Protein AF-A0A2D8FLQ2-F1 (afdb_monomer_lite)

Structure (mmCIF, N/CA/C/O backbone):
data_AF-A0A2D8FLQ2-F1
#
_entry.id   AF-A0A2D8FLQ2-F1
#
loop_
_atom_site.group_PDB
_atom_site.id
_atom_site.type_symbol
_atom_site.label_atom_id
_atom_site.label_alt_id
_atom_site.label_comp_id
_atom_site.label_asym_id
_atom_site.label_entity_id
_atom_site.label_seq_id
_atom_site.pdbx_PDB_ins_code
_atom_site.Cartn_x
_atom_site.Cartn_y
_atom_site.Cartn_z
_atom_site.occupancy
_atom_site.B_iso_or_equiv
_atom_site.auth_seq_id
_atom_site.auth_comp_id
_atom_site.auth_asym_id
_atom_site.auth_atom_id
_atom_site.pdbx_PDB_model_num
ATOM 1 N N . MET A 1 1 ? 50.883 -5.681 -28.526 1.00 59.47 1 MET A N 1
ATOM 2 C CA . MET A 1 1 ? 49.885 -5.802 -27.454 1.00 59.47 1 MET A CA 1
ATOM 3 C C . MET A 1 1 ? 50.631 -6.145 -26.180 1.00 59.47 1 MET A C 1
ATOM 5 O O . MET A 1 1 ? 51.104 -7.267 -26.023 1.00 59.47 1 MET A O 1
ATOM 9 N N . THR A 1 2 ? 50.888 -5.126 -25.373 1.00 79.25 2 THR A N 1
ATOM 10 C CA . THR A 1 2 ? 51.520 -5.226 -24.057 1.00 79.25 2 THR A CA 1
ATOM 11 C C . THR A 1 2 ? 50.521 -5.808 -23.049 1.00 79.25 2 THR A C 1
ATOM 13 O O . THR A 1 2 ? 49.328 -5.879 -23.337 1.00 79.25 2 THR A O 1
ATOM 16 N N . ILE A 1 3 ? 50.983 -6.271 -21.883 1.00 74.75 3 ILE A N 1
ATOM 17 C CA . ILE A 1 3 ? 50.085 -6.799 -20.836 1.00 74.75 3 ILE A CA 1
ATOM 18 C C . ILE A 1 3 ? 49.071 -5.726 -20.389 1.00 74.75 3 ILE A C 1
ATOM 20 O O . ILE A 1 3 ? 47.898 -6.042 -20.239 1.00 74.75 3 ILE A O 1
ATOM 24 N N . SER A 1 4 ? 49.486 -4.454 -20.340 1.00 75.06 4 SER A N 1
ATOM 25 C CA . SER A 1 4 ? 48.602 -3.307 -20.078 1.00 75.06 4 SER A CA 1
ATOM 26 C C . SER A 1 4 ? 47.464 -3.193 -21.100 1.00 75.06 4 SER A C 1
ATOM 28 O O . SER A 1 4 ? 46.318 -3.027 -20.705 1.00 75.06 4 SER A O 1
ATOM 30 N N . ASP A 1 5 ? 47.746 -3.369 -22.401 1.00 78.81 5 ASP A N 1
ATOM 31 C CA . ASP A 1 5 ? 46.719 -3.292 -23.459 1.00 78.81 5 ASP A CA 1
ATOM 32 C C . ASP A 1 5 ? 45.648 -4.398 -23.329 1.00 78.81 5 ASP A C 1
ATOM 34 O O . ASP A 1 5 ? 44.528 -4.245 -23.815 1.00 78.81 5 ASP A O 1
ATOM 38 N N . ARG A 1 6 ? 45.990 -5.545 -22.719 1.00 75.00 6 ARG A N 1
ATOM 39 C CA . ARG A 1 6 ? 45.049 -6.653 -22.471 1.00 75.00 6 ARG A CA 1
ATOM 40 C C . ARG A 1 6 ? 44.179 -6.384 -21.247 1.00 75.00 6 ARG A C 1
ATOM 42 O O . ARG A 1 6 ? 42.969 -6.570 -21.339 1.00 75.00 6 ARG A O 1
ATOM 49 N N . ASP A 1 7 ? 44.777 -5.907 -20.158 1.00 79.44 7 ASP A N 1
ATOM 50 C CA . ASP A 1 7 ? 44.054 -5.543 -18.933 1.00 79.44 7 ASP A CA 1
ATOM 51 C C . ASP A 1 7 ? 43.049 -4.407 -19.207 1.00 79.44 7 ASP A C 1
ATOM 53 O O . ASP A 1 7 ? 41.915 -4.425 -18.728 1.00 79.44 7 ASP A O 1
ATOM 57 N N . GLU A 1 8 ? 43.427 -3.439 -20.042 1.00 78.69 8 GLU A N 1
ATOM 58 C CA . GLU A 1 8 ? 42.580 -2.303 -20.419 1.00 78.69 8 GLU A CA 1
ATOM 59 C C . GLU A 1 8 ? 41.390 -2.737 -21.297 1.00 78.69 8 GLU A C 1
ATOM 61 O O . GLU A 1 8 ? 40.262 -2.290 -21.073 1.00 78.69 8 GLU A O 1
ATOM 66 N N . ALA A 1 9 ? 41.601 -3.698 -22.205 1.00 78.50 9 ALA A N 1
ATOM 67 C CA . ALA A 1 9 ? 40.540 -4.306 -23.009 1.00 78.50 9 ALA A CA 1
ATOM 68 C C . ALA A 1 9 ? 39.578 -5.182 -22.179 1.00 78.50 9 ALA A C 1
ATOM 70 O O . ALA A 1 9 ? 38.376 -5.180 -22.445 1.00 78.50 9 ALA A O 1
ATOM 71 N N . GLU A 1 10 ? 40.060 -5.896 -21.154 1.00 75.00 10 GLU A N 1
ATOM 72 C CA . GLU A 1 10 ? 39.208 -6.648 -20.213 1.00 75.00 10 GLU A CA 1
ATOM 73 C C . GLU A 1 10 ? 38.365 -5.713 -19.322 1.00 75.00 10 GLU A C 1
ATOM 75 O O . GLU A 1 10 ? 37.190 -5.990 -19.047 1.00 75.00 10 GLU A O 1
ATOM 80 N N . ILE A 1 11 ? 38.923 -4.564 -18.922 1.00 72.62 11 ILE A N 1
ATOM 81 C CA . ILE A 1 11 ? 38.199 -3.515 -18.189 1.00 72.62 11 ILE A CA 1
ATOM 82 C C . ILE A 1 11 ? 37.137 -2.860 -19.083 1.00 72.62 11 ILE A C 1
ATOM 84 O O . ILE A 1 11 ? 36.001 -2.667 -18.641 1.00 72.62 11 ILE A O 1
ATOM 88 N N . GLU A 1 12 ? 37.465 -2.527 -20.331 1.00 75.75 12 GLU A N 1
ATOM 89 C CA . GLU A 1 12 ? 36.519 -1.927 -21.280 1.00 75.75 12 GLU A CA 1
ATOM 90 C C . GLU A 1 12 ? 35.390 -2.904 -21.645 1.00 75.75 12 GLU A C 1
ATOM 92 O O . GLU A 1 12 ? 34.209 -2.540 -21.602 1.00 75.75 12 GLU A O 1
ATOM 97 N N . ALA A 1 13 ? 35.735 -4.177 -21.854 1.00 76.56 13 ALA A N 1
ATOM 98 C CA . ALA A 1 13 ? 34.783 -5.262 -22.059 1.00 76.56 13 ALA A CA 1
ATOM 99 C C . ALA A 1 13 ? 33.921 -5.557 -20.827 1.00 76.56 13 ALA A C 1
ATOM 101 O O . ALA A 1 13 ? 32.849 -6.117 -20.996 1.00 76.56 13 ALA A O 1
ATOM 102 N N . SER A 1 14 ? 34.336 -5.180 -19.613 1.00 71.94 14 SER A N 1
ATOM 103 C CA . SER A 1 14 ? 33.499 -5.262 -18.404 1.00 71.94 14 SER A CA 1
ATOM 104 C C . SER A 1 14 ? 32.609 -4.025 -18.225 1.00 71.94 14 SER A C 1
ATOM 106 O O . SER A 1 14 ? 31.498 -4.129 -17.709 1.00 71.94 14 SER A O 1
ATOM 108 N N . ARG A 1 15 ? 33.047 -2.843 -18.682 1.00 73.06 15 ARG A N 1
ATOM 109 C CA . ARG A 1 15 ? 32.270 -1.589 -18.602 1.00 73.06 15 ARG A CA 1
ATOM 110 C C . ARG A 1 15 ? 31.083 -1.565 -19.560 1.00 73.06 15 ARG A C 1
ATOM 112 O O . ARG A 1 15 ? 30.013 -1.109 -19.159 1.00 73.06 15 ARG A O 1
ATOM 119 N N . ALA A 1 16 ? 31.248 -2.059 -20.786 1.00 72.06 16 ALA A N 1
ATOM 120 C CA . ALA A 1 16 ? 30.157 -2.114 -21.761 1.00 72.06 16 ALA A CA 1
ATOM 121 C C . ALA A 1 16 ? 28.944 -2.961 -21.276 1.00 72.06 16 ALA A C 1
ATOM 123 O O . ALA A 1 16 ? 27.836 -2.426 -21.261 1.00 72.06 16 ALA A O 1
ATOM 124 N N . PRO A 1 17 ? 29.119 -4.189 -20.743 1.00 75.12 17 PRO A N 1
ATOM 125 C CA . PRO A 1 17 ? 28.047 -4.996 -20.146 1.00 75.12 17 PRO A CA 1
ATOM 126 C C . PRO A 1 17 ? 27.366 -4.355 -18.934 1.00 75.12 17 PRO A C 1
ATOM 128 O O . PRO A 1 17 ? 26.163 -4.522 -18.735 1.00 75.12 17 PRO A O 1
ATOM 131 N N . LEU A 1 18 ? 28.115 -3.618 -18.101 1.00 70.62 18 LEU A N 1
ATOM 132 C CA . LEU A 1 18 ? 27.544 -2.963 -16.920 1.00 70.62 18 LEU A CA 1
ATOM 133 C C . LEU A 1 18 ? 26.590 -1.829 -17.305 1.00 70.62 18 LEU A C 1
ATOM 135 O O . LEU A 1 18 ? 25.584 -1.621 -16.626 1.00 70.62 18 LEU A O 1
ATOM 139 N N . MET A 1 19 ? 26.873 -1.108 -18.392 1.00 75.94 19 MET A N 1
ATOM 140 C CA . MET A 1 19 ? 25.968 -0.059 -18.867 1.00 75.94 19 MET A CA 1
ATOM 141 C C . MET A 1 19 ? 24.636 -0.646 -19.344 1.00 75.94 19 MET A C 1
ATOM 143 O O . MET A 1 19 ? 23.586 -0.094 -19.008 1.00 75.94 19 MET A O 1
ATOM 147 N N . ASP A 1 20 ? 24.655 -1.797 -20.017 1.00 80.81 20 ASP A N 1
ATOM 148 C CA . ASP A 1 20 ? 23.440 -2.484 -20.472 1.00 80.81 20 ASP A CA 1
ATOM 149 C C . ASP A 1 20 ? 22.566 -2.959 -19.303 1.00 80.81 20 ASP A C 1
ATOM 151 O O . ASP A 1 20 ? 21.352 -2.721 -19.291 1.00 80.81 20 ASP A O 1
ATOM 155 N N . HIS A 1 21 ? 23.173 -3.530 -18.259 1.00 82.88 21 HIS A N 1
ATOM 156 C CA . HIS A 1 21 ? 22.430 -3.970 -17.076 1.00 82.88 21 HIS A CA 1
ATOM 157 C C . HIS A 1 21 ? 21.792 -2.796 -16.299 1.00 82.88 21 HIS A C 1
ATOM 159 O O . HIS A 1 21 ? 20.657 -2.885 -15.822 1.00 82.88 21 HIS A O 1
ATOM 165 N N . LEU A 1 22 ? 22.468 -1.644 -16.216 1.00 83.62 22 LEU A N 1
ATOM 166 C CA . LEU A 1 22 ? 21.901 -0.434 -15.599 1.00 83.62 22 LEU A CA 1
ATOM 167 C C . LEU A 1 22 ? 20.779 0.195 -16.447 1.00 83.62 22 LEU A C 1
ATOM 169 O O . LEU A 1 22 ? 19.810 0.741 -15.903 1.00 83.62 22 LEU A O 1
ATOM 173 N N . ILE A 1 23 ? 20.872 0.104 -17.776 1.00 85.25 23 ILE A N 1
ATOM 174 C CA . ILE A 1 23 ? 19.828 0.566 -18.705 1.00 85.25 23 ILE A CA 1
ATOM 175 C C . ILE A 1 23 ? 18.555 -0.283 -18.575 1.00 85.25 23 ILE A C 1
ATOM 177 O O . ILE A 1 23 ? 17.439 0.244 -18.666 1.00 85.25 23 ILE A O 1
ATOM 181 N N . GLU A 1 24 ? 18.705 -1.572 -18.301 1.00 87.12 24 GLU A N 1
ATOM 182 C CA . GLU A 1 24 ? 17.601 -2.468 -17.983 1.00 87.12 24 GLU A CA 1
ATOM 183 C C . GLU A 1 24 ? 16.959 -2.134 -16.624 1.00 87.12 24 GLU A C 1
ATOM 185 O O . GLU A 1 24 ? 15.726 -2.040 -16.528 1.00 87.12 24 GLU A O 1
ATOM 190 N N . LEU A 1 25 ? 17.779 -1.876 -15.595 1.00 88.38 25 LEU A N 1
ATOM 191 C CA . LEU A 1 25 ? 17.313 -1.521 -14.250 1.00 88.38 25 LEU A CA 1
ATOM 192 C C . LEU A 1 25 ? 16.429 -0.266 -14.260 1.00 88.38 25 LEU A C 1
ATOM 194 O O . LEU A 1 25 ? 15.327 -0.290 -13.709 1.00 88.38 25 LEU A O 1
ATOM 198 N N . ARG A 1 26 ? 16.862 0.823 -14.913 1.00 93.62 26 ARG A N 1
ATOM 199 C CA . ARG A 1 26 ? 16.087 2.082 -14.943 1.00 93.62 26 ARG A CA 1
ATOM 200 C C . ARG A 1 26 ? 14.710 1.913 -15.590 1.00 93.62 26 ARG A C 1
ATOM 202 O O . ARG A 1 26 ? 13.735 2.486 -15.113 1.00 93.62 26 ARG A O 1
ATOM 209 N N . SER A 1 27 ? 14.625 1.117 -1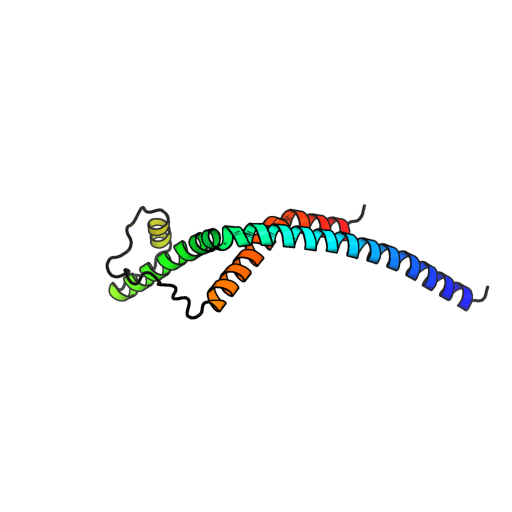6.658 1.00 88.56 27 SER A N 1
ATOM 210 C CA . SER A 1 27 ? 13.380 0.901 -17.403 1.00 88.56 27 SER A CA 1
ATOM 211 C C . SER A 1 27 ? 12.369 0.146 -16.540 1.00 88.56 27 SER A C 1
ATOM 213 O O . SER A 1 27 ? 11.197 0.512 -16.455 1.00 88.56 27 SER A O 1
ATOM 215 N N . ARG A 1 28 ? 12.847 -0.856 -15.800 1.00 92.06 28 ARG A N 1
ATOM 216 C CA . ARG A 1 28 ? 12.030 -1.647 -14.870 1.00 92.06 28 ARG A CA 1
ATOM 217 C C . ARG A 1 28 ? 11.620 -0.840 -13.644 1.00 92.06 28 ARG A C 1
ATOM 219 O O . ARG A 1 28 ? 10.460 -0.902 -13.242 1.00 92.06 28 ARG A O 1
ATOM 226 N N . LEU A 1 29 ? 12.533 -0.029 -13.107 1.00 91.69 29 LEU A N 1
ATOM 227 C CA . LEU A 1 29 ? 12.248 0.891 -12.009 1.00 91.69 29 LEU A CA 1
ATOM 228 C C . LEU A 1 29 ? 11.158 1.894 -12.400 1.00 91.69 29 LEU A C 1
ATOM 230 O O . LEU A 1 29 ? 10.235 2.108 -11.619 1.00 91.69 29 LEU A O 1
ATOM 234 N N . LEU A 1 30 ? 11.206 2.447 -13.616 1.00 93.25 30 LEU A N 1
ATOM 235 C CA . LEU A 1 30 ? 10.178 3.365 -14.111 1.00 93.25 30 LEU A CA 1
ATOM 236 C C . LEU A 1 30 ? 8.797 2.698 -14.145 1.00 93.25 30 LEU A C 1
ATOM 238 O O . LEU A 1 30 ? 7.821 3.302 -13.704 1.00 93.25 30 LEU A O 1
ATOM 242 N N . VAL A 1 31 ? 8.711 1.439 -14.582 1.00 93.19 31 VAL A N 1
ATOM 243 C CA . VAL A 1 31 ? 7.445 0.688 -14.563 1.00 93.19 31 VAL A CA 1
ATOM 244 C C . VAL A 1 31 ? 6.947 0.463 -13.134 1.00 93.19 31 VAL A C 1
ATOM 246 O O . VAL A 1 31 ? 5.762 0.672 -12.879 1.00 93.19 31 VAL A O 1
ATOM 249 N N . CYS A 1 32 ? 7.821 0.102 -12.187 1.00 94.50 32 CYS A N 1
ATOM 250 C CA . CYS A 1 32 ? 7.446 -0.032 -10.774 1.00 94.50 32 CYS A CA 1
ATOM 251 C C . CYS A 1 32 ? 6.929 1.289 -10.189 1.00 94.50 32 CYS A C 1
ATOM 253 O O . CYS A 1 32 ? 5.908 1.296 -9.505 1.00 94.50 32 CYS A O 1
ATOM 255 N N . VAL A 1 33 ? 7.594 2.408 -10.490 1.00 95.69 33 VAL A N 1
ATOM 256 C CA . VAL A 1 33 ? 7.201 3.743 -10.015 1.00 95.69 33 VAL A CA 1
ATOM 257 C C . VAL A 1 33 ? 5.848 4.155 -10.589 1.00 95.69 33 VAL A C 1
ATOM 259 O O . VAL A 1 33 ? 4.983 4.602 -9.839 1.00 95.69 33 VAL A O 1
ATOM 262 N N . VAL A 1 34 ? 5.629 3.971 -11.894 1.00 96.88 34 VAL A N 1
ATOM 263 C CA . VAL A 1 34 ? 4.345 4.295 -12.536 1.00 96.88 34 VAL A CA 1
ATOM 264 C C . VAL A 1 34 ? 3.229 3.396 -12.004 1.00 96.88 34 VAL A C 1
ATOM 266 O O . VAL A 1 34 ? 2.161 3.899 -11.655 1.00 96.88 34 VAL A O 1
ATOM 269 N N . ALA A 1 35 ? 3.472 2.089 -11.875 1.00 96.19 35 ALA A N 1
ATOM 270 C CA . ALA A 1 35 ? 2.501 1.155 -11.310 1.00 96.19 35 ALA A CA 1
ATOM 271 C C . ALA A 1 35 ? 2.126 1.544 -9.874 1.00 96.19 35 ALA A C 1
ATOM 273 O O . ALA A 1 35 ? 0.939 1.647 -9.562 1.00 96.19 35 ALA A O 1
ATOM 274 N N . PHE A 1 36 ? 3.121 1.834 -9.030 1.00 97.44 36 PHE A N 1
ATOM 275 C CA . PHE A 1 36 ? 2.905 2.295 -7.662 1.00 97.44 36 PHE A CA 1
ATOM 276 C C . PHE A 1 36 ? 2.128 3.613 -7.619 1.00 97.44 36 PHE A C 1
ATOM 278 O O . PHE A 1 36 ? 1.183 3.723 -6.846 1.00 97.44 36 PHE A O 1
ATOM 285 N N . ALA A 1 37 ? 2.465 4.591 -8.464 1.00 97.38 37 ALA A N 1
ATOM 286 C CA . ALA A 1 37 ? 1.769 5.876 -8.516 1.00 97.38 37 ALA A CA 1
ATOM 287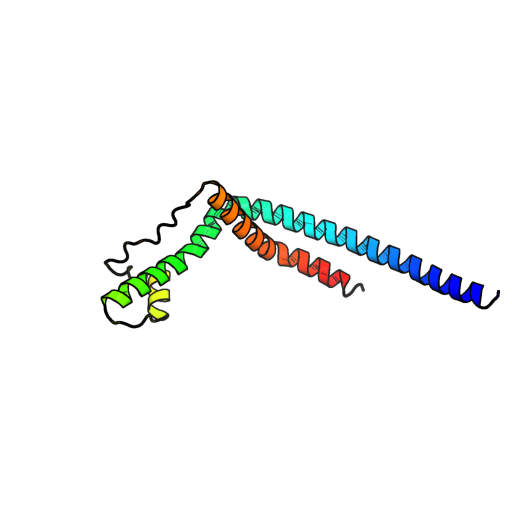 C C . ALA A 1 37 ? 0.288 5.718 -8.903 1.00 97.38 37 ALA A C 1
ATOM 289 O O . ALA A 1 37 ? -0.582 6.305 -8.259 1.00 97.38 37 ALA A O 1
ATOM 290 N N . LEU A 1 38 ? -0.015 4.882 -9.901 1.00 97.38 38 LEU A N 1
ATOM 291 C CA . LEU A 1 38 ? -1.395 4.575 -10.293 1.00 97.38 38 LEU A CA 1
ATOM 292 C C . LEU A 1 38 ? -2.154 3.853 -9.172 1.00 97.38 38 LEU A C 1
ATOM 294 O O . LEU A 1 38 ? -3.279 4.235 -8.841 1.00 97.38 38 LEU A O 1
ATOM 298 N N . GLY A 1 39 ? -1.525 2.856 -8.543 1.00 96.88 39 GLY A N 1
ATOM 299 C CA . GLY A 1 39 ? -2.093 2.166 -7.385 1.00 96.88 39 GLY A CA 1
ATOM 300 C C . GLY A 1 39 ? -2.319 3.103 -6.198 1.00 96.88 39 GLY A C 1
ATOM 301 O O . GLY A 1 39 ? -3.350 3.023 -5.537 1.00 96.88 39 GLY A O 1
ATOM 302 N N . PHE A 1 40 ? -1.403 4.042 -5.967 1.00 97.56 40 PHE A N 1
ATOM 303 C CA . PHE A 1 40 ? -1.504 5.063 -4.931 1.00 97.56 40 PHE A CA 1
ATOM 304 C C . PHE A 1 40 ? -2.673 6.004 -5.169 1.00 97.56 40 PHE A C 1
ATOM 306 O O . PHE A 1 40 ? -3.455 6.214 -4.247 1.00 97.56 40 PHE A O 1
ATOM 313 N N . ILE A 1 41 ? -2.852 6.514 -6.389 1.00 97.12 41 ILE A N 1
ATOM 314 C CA . ILE A 1 41 ? -4.001 7.361 -6.736 1.00 97.12 41 ILE A CA 1
ATOM 315 C C . ILE A 1 41 ? -5.315 6.603 -6.504 1.00 97.12 41 ILE A C 1
ATOM 317 O O . ILE A 1 41 ? -6.234 7.144 -5.884 1.00 97.12 41 ILE A O 1
ATOM 321 N N . LEU A 1 42 ? -5.386 5.336 -6.929 1.00 96.00 42 LEU A N 1
ATOM 322 C CA . LEU A 1 42 ? -6.564 4.499 -6.713 1.00 96.00 42 LEU A CA 1
ATOM 323 C C . LEU A 1 42 ? -6.835 4.297 -5.214 1.00 96.00 42 LEU A C 1
ATOM 325 O O . LEU A 1 42 ? -7.923 4.605 -4.734 1.00 96.00 42 LEU A O 1
ATOM 329 N N . CYS A 1 43 ? -5.846 3.842 -4.444 1.00 95.69 43 CYS A N 1
ATOM 330 C CA . CYS A 1 43 ? -5.996 3.623 -3.005 1.00 95.69 43 CYS A CA 1
ATOM 331 C C . CYS A 1 43 ? -6.271 4.919 -2.231 1.00 95.69 43 CYS A C 1
ATOM 333 O O . CYS A 1 43 ? -7.001 4.886 -1.241 1.00 95.69 43 CYS A O 1
ATOM 335 N N . PHE A 1 44 ? -5.741 6.058 -2.679 1.00 95.38 44 PHE A N 1
ATOM 336 C CA . PHE A 1 44 ? -6.002 7.362 -2.077 1.00 95.38 44 PHE A CA 1
ATOM 337 C C . PHE A 1 44 ? -7.469 7.777 -2.241 1.00 95.38 44 PHE A C 1
ATOM 339 O O . PHE A 1 44 ? -8.073 8.250 -1.276 1.00 95.38 44 PHE A O 1
ATOM 346 N N . ALA A 1 45 ? -8.082 7.510 -3.402 1.00 94.62 45 ALA A N 1
ATOM 347 C CA . ALA A 1 45 ? -9.515 7.732 -3.613 1.00 94.62 45 ALA A CA 1
ATOM 348 C C . ALA A 1 45 ? -10.386 6.905 -2.642 1.00 94.62 45 ALA A C 1
ATOM 350 O O . ALA A 1 45 ? -11.405 7.390 -2.147 1.00 94.62 45 ALA A O 1
ATOM 351 N N . PHE A 1 46 ? -9.946 5.691 -2.292 1.00 94.38 46 PHE A N 1
ATOM 352 C CA . PHE A 1 46 ? -10.637 4.797 -1.353 1.00 94.38 46 PHE A CA 1
ATOM 353 C C . PHE A 1 46 ? -10.105 4.854 0.092 1.00 94.38 46 PHE A C 1
ATOM 355 O O . PHE A 1 46 ? -10.530 4.058 0.933 1.00 94.38 46 PHE A O 1
ATOM 362 N N . ALA A 1 47 ? -9.230 5.809 0.433 1.00 91.12 47 ALA A N 1
ATOM 363 C CA . ALA A 1 47 ? -8.527 5.826 1.721 1.00 91.12 47 ALA A CA 1
ATOM 364 C C . ALA A 1 47 ? -9.475 5.846 2.934 1.00 91.12 47 ALA A C 1
ATOM 366 O O . ALA A 1 47 ? -9.208 5.187 3.936 1.00 91.12 47 ALA A O 1
ATOM 367 N N . ASN A 1 48 ? -10.620 6.533 2.830 1.00 89.31 48 ASN A N 1
ATOM 368 C CA . ASN A 1 48 ? -11.641 6.544 3.885 1.00 89.31 48 ASN A CA 1
ATOM 369 C C . ASN A 1 48 ? -12.220 5.145 4.154 1.00 89.31 48 ASN A C 1
ATOM 371 O O . ASN A 1 48 ? -12.439 4.777 5.305 1.00 89.31 48 ASN A O 1
ATOM 375 N N . GLN A 1 49 ? -12.476 4.363 3.102 1.00 88.75 49 GLN A N 1
ATOM 376 C CA . GLN A 1 49 ? -13.071 3.032 3.240 1.00 88.75 49 GLN A CA 1
ATOM 377 C C . GLN A 1 49 ? -12.078 2.054 3.867 1.00 88.75 49 GLN A C 1
ATOM 379 O O . GLN A 1 49 ? -12.435 1.326 4.794 1.00 88.75 49 GLN A O 1
ATOM 384 N N . ILE A 1 50 ? -10.817 2.098 3.422 1.00 90.44 50 ILE A N 1
ATOM 385 C CA . ILE A 1 50 ? -9.731 1.290 3.992 1.00 90.44 50 ILE A CA 1
ATOM 386 C C . ILE A 1 50 ? -9.529 1.652 5.470 1.00 90.44 50 ILE A C 1
ATOM 388 O O . ILE A 1 50 ? -9.413 0.772 6.321 1.00 90.44 50 ILE A O 1
ATOM 392 N N . GLN A 1 51 ? -9.561 2.946 5.795 1.00 89.00 51 GLN A N 1
ATOM 393 C CA . GLN A 1 51 ? -9.443 3.438 7.165 1.00 89.00 51 GLN A CA 1
ATOM 394 C C . GLN A 1 51 ? -10.572 2.907 8.066 1.00 89.00 51 GLN A C 1
ATOM 396 O O . GLN A 1 51 ? -10.295 2.375 9.140 1.00 89.00 51 GLN A O 1
ATOM 401 N N . ILE A 1 52 ? -11.834 2.982 7.630 1.00 87.12 52 ILE A N 1
ATOM 402 C CA . ILE A 1 52 ? -12.978 2.451 8.393 1.00 87.12 52 ILE A CA 1
ATOM 403 C C . ILE A 1 52 ? -12.856 0.933 8.586 1.00 87.12 52 ILE A C 1
ATOM 405 O O . ILE A 1 52 ? -13.144 0.431 9.672 1.00 87.12 52 ILE A O 1
ATOM 409 N N . ALA A 1 53 ? -12.415 0.199 7.561 1.00 87.56 53 ALA A N 1
ATOM 410 C CA . ALA A 1 53 ? -12.197 -1.241 7.664 1.00 87.56 53 ALA A CA 1
ATOM 411 C C . ALA A 1 53 ? -11.130 -1.590 8.717 1.00 87.56 53 ALA A C 1
ATOM 413 O O . ALA A 1 53 ? -11.322 -2.529 9.487 1.00 87.56 53 ALA A O 1
ATOM 414 N N . LEU A 1 54 ? 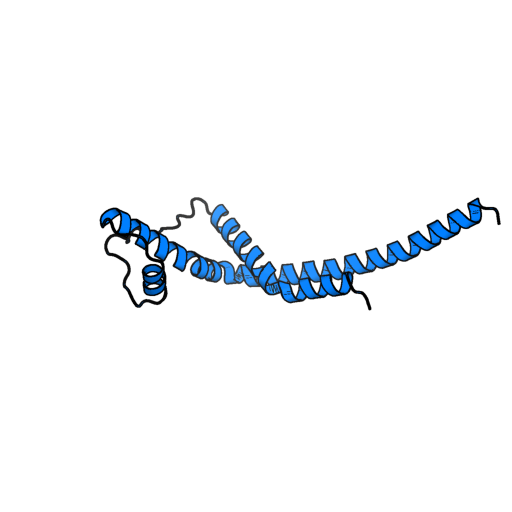-10.051 -0.804 8.796 1.00 85.19 54 LEU A N 1
ATOM 415 C CA . LEU A 1 54 ? -8.944 -1.037 9.726 1.00 85.19 54 LEU A CA 1
ATOM 416 C C . LEU A 1 54 ? -9.269 -0.632 11.177 1.00 85.19 54 LEU A C 1
ATOM 418 O O . LEU A 1 54 ? -8.779 -1.256 12.114 1.00 85.19 54 LEU A O 1
ATOM 422 N N . ILE A 1 55 ? -10.113 0.384 11.379 1.00 85.31 55 ILE A N 1
ATOM 423 C CA . ILE A 1 55 ? -10.463 0.900 12.717 1.00 85.31 55 ILE A CA 1
ATOM 424 C C . ILE A 1 55 ? -11.549 0.066 13.411 1.00 85.31 55 ILE A C 1
ATOM 426 O O . ILE A 1 55 ? -11.541 -0.042 14.635 1.00 85.31 55 ILE A O 1
ATOM 430 N N . LYS A 1 56 ? -12.473 -0.551 12.666 1.00 82.19 56 LYS A N 1
ATOM 431 C CA . LYS A 1 56 ? -13.542 -1.405 13.224 1.00 82.19 56 LYS A CA 1
ATOM 432 C C . LYS A 1 56 ? -13.056 -2.468 14.227 1.00 82.19 56 LYS A C 1
ATOM 434 O O . LYS A 1 56 ? -13.604 -2.512 15.329 1.00 82.19 56 LYS A O 1
ATOM 439 N N . PRO A 1 57 ? -12.048 -3.309 13.910 1.00 83.81 57 PRO A N 1
ATOM 440 C CA . PRO A 1 57 ? -11.556 -4.299 14.868 1.00 83.81 57 PRO A CA 1
ATOM 441 C C . PRO A 1 57 ? -10.886 -3.642 16.079 1.00 83.81 57 PRO A C 1
ATOM 443 O O . PRO A 1 57 ? -11.017 -4.138 17.196 1.00 83.81 57 PRO A O 1
ATOM 446 N N . TYR A 1 58 ? -10.214 -2.506 15.876 1.00 83.81 58 TYR A N 1
ATOM 447 C CA . TYR A 1 58 ? -9.581 -1.761 16.959 1.00 83.81 58 TYR A CA 1
ATOM 448 C C . TYR A 1 58 ? -10.611 -1.205 17.948 1.00 83.81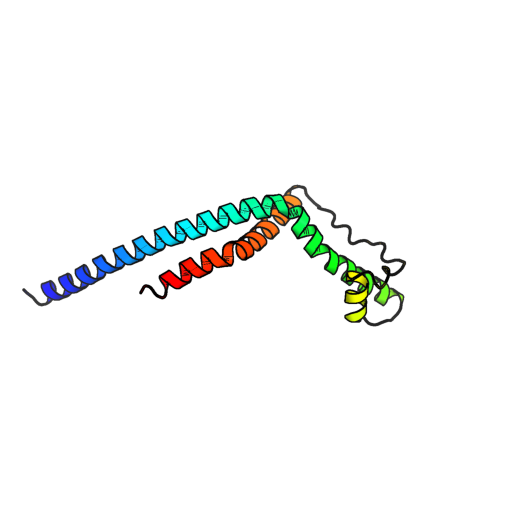 58 TYR A C 1
ATOM 450 O O . TYR A 1 58 ? -10.441 -1.353 19.156 1.00 83.81 58 TYR A O 1
ATOM 458 N N . GLN A 1 59 ? -11.705 -0.624 17.446 1.00 80.19 59 GLN A N 1
ATOM 459 C CA . GLN A 1 59 ? -12.814 -0.160 18.280 1.00 80.19 59 GLN A CA 1
ATOM 460 C C . GLN A 1 59 ? -13.369 -1.315 19.117 1.00 80.19 59 GLN A C 1
ATOM 462 O O . GLN A 1 59 ? -13.401 -1.207 20.343 1.00 80.19 59 GLN A O 1
ATOM 467 N N . ALA A 1 60 ? -13.694 -2.445 18.477 1.00 79.56 60 ALA A N 1
ATOM 468 C CA . ALA A 1 60 ? -14.209 -3.628 19.163 1.00 79.56 60 ALA A CA 1
ATOM 469 C C . ALA A 1 60 ? -13.279 -4.131 20.278 1.00 79.56 60 ALA A C 1
ATOM 471 O O . ALA A 1 60 ? -13.739 -4.392 21.388 1.00 79.56 60 ALA A O 1
ATOM 472 N N . ALA A 1 61 ? -11.971 -4.199 20.023 1.00 78.38 61 ALA A N 1
ATOM 473 C CA . ALA A 1 61 ? -10.993 -4.586 21.037 1.00 78.38 61 ALA A CA 1
ATOM 474 C C . ALA A 1 61 ? -10.944 -3.590 22.209 1.00 78.38 61 ALA A C 1
ATOM 476 O O . ALA A 1 61 ? -10.990 -3.997 23.372 1.00 78.38 61 ALA A O 1
ATOM 477 N N . ALA A 1 62 ? -10.916 -2.286 21.916 1.00 78.88 62 ALA A N 1
ATOM 478 C CA . ALA A 1 62 ? -10.880 -1.238 22.935 1.00 78.88 62 ALA A CA 1
ATOM 479 C C . ALA A 1 62 ? -12.099 -1.294 23.872 1.00 78.88 62 ALA A C 1
ATOM 481 O O . ALA A 1 62 ? -11.964 -1.130 25.085 1.00 78.88 62 ALA A O 1
ATOM 482 N N . ALA A 1 63 ? -13.282 -1.581 23.335 1.00 74.19 63 ALA A N 1
ATOM 483 C CA . ALA A 1 63 ? -14.493 -1.696 24.136 1.00 74.19 63 ALA A CA 1
ATOM 484 C C . ALA A 1 63 ? -14.553 -2.926 25.027 1.00 74.19 63 ALA A C 1
ATOM 486 O O . ALA A 1 63 ? -15.045 -2.832 26.149 1.00 74.19 63 ALA A O 1
ATOM 487 N N . ILE A 1 64 ? -14.042 -4.063 24.556 1.00 74.25 64 ILE A N 1
ATOM 488 C CA . ILE A 1 64 ? -13.931 -5.268 25.382 1.00 74.25 64 ILE A CA 1
ATOM 489 C C . ILE A 1 64 ? -12.970 -4.997 26.536 1.00 74.25 64 ILE A C 1
ATOM 491 O O . ILE A 1 64 ? -13.293 -5.309 27.676 1.00 74.25 64 ILE A O 1
ATOM 495 N N . HIS A 1 65 ? -11.838 -4.337 26.272 1.00 73.44 65 HIS A N 1
ATOM 496 C CA . HIS A 1 65 ? -10.874 -3.975 27.312 1.00 73.44 65 HIS A CA 1
ATOM 497 C C . HIS A 1 65 ? -11.490 -3.019 28.350 1.00 73.44 65 HIS A C 1
ATOM 499 O O . HIS A 1 65 ? -11.360 -3.239 29.557 1.00 73.44 65 HIS A O 1
ATOM 505 N N . ALA A 1 66 ? -12.229 -2.002 27.896 1.00 71.56 66 ALA A N 1
ATOM 506 C CA . ALA A 1 66 ? -12.960 -1.097 28.782 1.00 71.56 66 ALA A CA 1
ATOM 507 C C . ALA A 1 66 ? -14.020 -1.835 29.625 1.00 71.56 66 ALA A C 1
ATOM 509 O O . ALA A 1 66 ? -14.146 -1.586 30.823 1.00 71.56 66 ALA A O 1
ATOM 510 N N . ALA A 1 67 ? -14.739 -2.792 29.032 1.00 68.19 67 ALA A N 1
ATOM 511 C CA . ALA A 1 67 ? -15.735 -3.603 29.729 1.00 68.19 67 ALA A CA 1
ATOM 512 C C . ALA A 1 67 ? -15.114 -4.581 30.743 1.00 68.19 67 ALA A C 1
ATOM 514 O O . ALA A 1 67 ? -15.668 -4.779 31.829 1.00 68.19 67 ALA A O 1
ATOM 515 N N . THR A 1 68 ? -13.950 -5.164 30.430 1.00 69.19 68 THR A N 1
ATOM 516 C CA . THR A 1 68 ? -13.208 -6.044 31.349 1.00 69.19 68 THR A CA 1
ATOM 517 C C . THR A 1 68 ? -12.702 -5.298 32.579 1.00 69.19 68 THR A C 1
ATOM 519 O O . THR A 1 68 ? -12.798 -5.833 33.683 1.00 69.19 68 THR A O 1
ATOM 522 N N . ALA A 1 69 ? -12.264 -4.043 32.423 1.00 66.94 69 ALA A N 1
ATOM 523 C CA . ALA A 1 69 ? -11.825 -3.208 33.541 1.00 66.94 69 ALA A CA 1
ATOM 524 C C . ALA A 1 69 ? -12.948 -2.944 34.563 1.00 66.94 69 ALA A C 1
ATOM 526 O O . ALA A 1 69 ? -12.679 -2.860 35.757 1.00 66.94 69 ALA A O 1
ATOM 527 N N . ALA A 1 70 ? -14.203 -2.859 34.111 1.00 64.31 70 ALA A N 1
ATOM 528 C CA . ALA A 1 70 ? -15.362 -2.664 34.984 1.00 64.31 70 ALA A CA 1
ATOM 529 C C . ALA A 1 70 ? -15.888 -3.968 35.616 1.00 64.31 70 ALA A C 1
ATOM 531 O O . ALA A 1 70 ? -16.520 -3.927 36.668 1.00 64.31 70 ALA A O 1
ATOM 532 N N . SER A 1 71 ? -15.641 -5.117 34.978 1.00 62.09 71 SER A N 1
ATOM 533 C CA . SER A 1 71 ? -16.311 -6.388 35.301 1.00 62.09 71 SER A CA 1
ATOM 534 C C . SER A 1 71 ? -15.379 -7.460 35.891 1.00 62.09 71 SER A C 1
ATOM 536 O O . SER A 1 71 ? -15.841 -8.554 36.200 1.00 62.09 71 SER A O 1
ATOM 538 N N . GLY A 1 72 ? -14.068 -7.198 36.009 1.00 61.91 72 GLY A N 1
ATOM 539 C CA . GLY A 1 72 ? -13.068 -8.156 36.518 1.00 61.91 72 GLY A CA 1
ATOM 540 C C . GLY A 1 72 ? -12.847 -9.398 35.636 1.00 61.91 72 GLY A C 1
ATOM 541 O O . GLY A 1 72 ? -12.177 -10.344 36.046 1.00 61.91 72 GLY A O 1
ATOM 542 N N . GLY A 1 73 ? -13.421 -9.414 34.430 1.00 65.81 73 GLY A N 1
ATOM 543 C CA . GLY A 1 73 ? -13.274 -10.487 33.448 1.00 65.81 73 GLY A CA 1
ATOM 544 C C . GLY A 1 73 ? -11.987 -10.365 32.628 1.00 65.81 73 GLY A C 1
ATOM 545 O O . GLY A 1 73 ? -11.350 -9.318 32.593 1.00 65.81 73 GLY A O 1
ATOM 546 N N . HIS A 1 74 ? -11.603 -11.439 31.945 1.00 66.56 74 HIS A N 1
ATOM 547 C CA . HIS A 1 74 ? -10.417 -11.506 31.088 1.00 66.56 74 HIS A CA 1
ATOM 548 C C . HIS A 1 74 ? -10.830 -11.318 29.623 1.00 66.56 74 HIS A C 1
ATOM 550 O O . HIS A 1 74 ? -11.861 -11.834 29.191 1.00 66.56 74 HIS A O 1
ATOM 556 N N . ALA A 1 75 ? -10.035 -10.567 28.856 1.00 68.19 75 ALA A N 1
ATOM 557 C CA . ALA A 1 75 ? -10.299 -10.329 27.441 1.00 68.19 75 ALA A CA 1
ATOM 558 C C . ALA A 1 75 ? -10.095 -11.629 26.649 1.00 68.19 75 ALA A C 1
ATOM 560 O O . ALA A 1 75 ? -8.970 -12.088 26.454 1.00 68.19 75 ALA A O 1
ATOM 561 N N . ASN A 1 76 ? -11.196 -12.225 26.195 1.00 79.44 76 ASN A N 1
ATOM 562 C CA . ASN A 1 76 ? -11.169 -13.470 25.439 1.00 79.44 76 ASN A CA 1
ATOM 563 C C . ASN A 1 76 ? -11.199 -13.171 23.928 1.00 79.44 76 ASN A C 1
ATOM 565 O O . ASN A 1 76 ? -12.097 -12.452 23.478 1.00 79.44 76 ASN A O 1
ATOM 569 N N . PRO A 1 77 ? -10.306 -13.767 23.111 1.00 79.06 77 PRO A N 1
ATOM 570 C CA . PRO A 1 77 ? -10.305 -13.581 21.654 1.00 79.06 77 PRO A CA 1
ATOM 571 C C . PRO A 1 77 ? -11.644 -13.930 20.984 1.00 79.06 77 PRO A C 1
ATOM 573 O O . PRO A 1 77 ? -12.006 -13.348 19.964 1.00 79.06 77 PRO A O 1
ATOM 576 N N . LEU A 1 78 ? -12.408 -14.853 21.577 1.00 83.06 78 LEU A N 1
ATOM 577 C CA . LEU A 1 78 ? -13.721 -15.260 21.077 1.00 83.06 78 LEU A CA 1
ATOM 578 C C . LEU A 1 78 ? -14.785 -14.165 21.223 1.00 83.06 78 LEU A C 1
ATOM 580 O O . LEU A 1 78 ? -15.643 -14.048 20.352 1.00 83.06 78 LEU A O 1
ATOM 584 N N . GLU A 1 79 ? -14.721 -13.331 22.265 1.00 80.00 79 GLU A N 1
ATOM 585 C CA . GLU A 1 79 ? -15.656 -12.206 22.404 1.00 80.00 79 GLU A CA 1
ATOM 586 C C . GLU A 1 79 ? -15.389 -11.125 21.356 1.00 80.00 79 GLU A C 1
ATOM 588 O O . GLU A 1 79 ? -16.333 -10.556 20.810 1.00 80.00 79 GLU A O 1
ATOM 593 N N . LEU A 1 80 ? -14.117 -10.904 21.004 1.00 80.88 80 LEU A N 1
ATOM 594 C CA . LEU A 1 80 ? -13.733 -9.995 19.924 1.00 80.88 80 LEU A CA 1
ATOM 595 C C . LEU A 1 80 ? -14.297 -10.449 18.581 1.00 80.88 80 LEU A C 1
ATOM 597 O O . LEU A 1 80 ? -14.880 -9.643 17.855 1.00 80.88 80 LEU A O 1
ATOM 601 N N . ILE A 1 81 ? -14.168 -11.739 18.272 1.00 80.12 81 ILE A N 1
ATOM 602 C CA . ILE A 1 81 ? -14.722 -12.311 17.044 1.00 80.12 81 ILE A CA 1
ATOM 603 C C . ILE A 1 81 ? -16.251 -12.230 17.069 1.00 80.12 81 ILE A C 1
ATOM 605 O O . ILE A 1 81 ? -16.837 -11.799 16.080 1.00 80.12 81 ILE A O 1
ATOM 609 N N . ALA A 1 82 ? -16.905 -12.569 18.185 1.00 81.50 82 ALA A N 1
ATOM 610 C CA . ALA A 1 82 ? -18.363 -12.503 18.316 1.00 81.50 82 ALA A CA 1
ATOM 611 C C . ALA A 1 82 ? -18.918 -11.073 18.168 1.00 81.50 82 ALA A C 1
ATOM 613 O O . ALA A 1 82 ? -19.985 -10.891 17.585 1.00 81.50 82 ALA A O 1
ATOM 614 N N . ILE A 1 83 ? -18.194 -10.054 18.640 1.00 79.12 83 ILE A N 1
ATOM 615 C CA . ILE A 1 83 ? -18.561 -8.640 18.455 1.00 79.12 83 ILE A CA 1
ATOM 616 C C . ILE A 1 83 ? -18.291 -8.186 17.013 1.00 79.12 83 ILE A C 1
ATOM 618 O O . ILE A 1 83 ? -19.126 -7.513 16.413 1.00 79.12 83 ILE A O 1
ATOM 622 N N . MET A 1 84 ? -17.165 -8.591 16.417 1.00 77.50 84 MET A N 1
ATOM 623 C CA . MET A 1 84 ? -16.801 -8.259 15.030 1.00 77.50 84 MET A CA 1
ATOM 624 C C . MET A 1 84 ? -17.773 -8.858 14.002 1.00 77.50 84 MET A C 1
ATOM 626 O O . MET A 1 84 ? -18.096 -8.217 13.004 1.00 77.50 84 MET A O 1
ATOM 630 N N . THR A 1 85 ? -18.268 -10.064 14.276 1.00 82.38 85 THR A N 1
ATOM 631 C CA . THR A 1 85 ? -19.249 -10.792 13.452 1.00 82.38 85 THR A CA 1
ATOM 632 C C . THR A 1 85 ? -20.704 -10.436 13.778 1.00 82.38 85 THR A C 1
ATOM 634 O O . THR A 1 85 ? -21.607 -10.856 13.059 1.00 82.38 85 THR A O 1
ATOM 637 N N . GLY A 1 86 ? -20.947 -9.642 14.828 1.00 78.38 86 GLY A N 1
ATOM 638 C CA . GLY A 1 86 ? -22.278 -9.172 15.224 1.00 78.38 86 GLY A CA 1
ATOM 639 C C . GLY A 1 86 ? -23.110 -10.159 16.051 1.00 78.38 86 GLY A C 1
ATOM 640 O O . GLY A 1 86 ? -24.253 -9.850 16.376 1.00 78.38 86 GLY A O 1
ATOM 641 N N . PHE A 1 87 ? -22.562 -11.318 16.435 1.00 80.62 87 PHE A N 1
ATOM 642 C CA . PHE A 1 87 ? -23.245 -12.292 17.299 1.00 80.62 87 PHE A CA 1
ATOM 643 C C . PHE A 1 87 ? -23.403 -11.817 18.747 1.00 80.62 87 PHE A C 1
ATOM 645 O O . PHE A 1 87 ? -24.299 -12.291 19.447 1.00 80.62 87 PHE A O 1
ATOM 652 N N . LYS A 1 88 ? -22.555 -10.892 19.212 1.00 76.69 88 LYS A N 1
ATOM 653 C CA . LYS A 1 88 ? -22.657 -10.303 20.551 1.00 76.69 88 LYS A CA 1
ATOM 654 C C . LYS A 1 88 ? -22.702 -8.774 20.467 1.00 76.69 88 LYS A C 1
ATOM 656 O O . LYS A 1 88 ? -21.821 -8.187 19.837 1.00 76.69 88 LYS A O 1
ATOM 661 N N . PRO A 1 89 ? -23.701 -8.114 21.085 1.00 73.88 89 PRO A N 1
ATOM 662 C CA . PRO A 1 89 ? -23.753 -6.661 21.113 1.00 73.88 89 PRO A CA 1
ATOM 663 C C . PRO A 1 89 ? -22.593 -6.092 21.929 1.00 73.88 89 PRO A C 1
ATOM 665 O O . PRO A 1 89 ? -22.060 -6.726 22.842 1.00 73.88 89 PRO A O 1
ATOM 668 N N . TYR A 1 90 ? -22.224 -4.865 21.586 1.00 72.69 90 TYR A N 1
ATOM 669 C CA . TYR A 1 90 ? -21.184 -4.104 22.261 1.00 72.69 90 TYR A CA 1
ATOM 670 C C . TYR A 1 90 ? -21.501 -3.951 23.766 1.00 72.69 90 TYR A C 1
ATOM 672 O O . TYR A 1 90 ? -22.654 -3.659 24.100 1.00 72.69 90 TYR A O 1
ATOM 680 N N . PRO A 1 91 ? -20.533 -4.133 24.685 1.00 71.38 91 PRO A N 1
ATOM 681 C CA . PRO A 1 91 ? -20.799 -4.068 26.122 1.00 71.38 91 PRO A CA 1
ATOM 682 C C . PRO A 1 91 ? -21.389 -2.709 26.556 1.00 71.38 91 PRO A C 1
ATOM 684 O O . PRO A 1 91 ? -20.881 -1.663 26.144 1.00 71.38 91 PRO A O 1
ATOM 687 N N . PRO A 1 92 ? -22.426 -2.659 27.408 1.00 66.38 92 PRO A N 1
ATOM 688 C CA . PRO A 1 92 ? -22.979 -1.393 27.889 1.00 66.38 92 PRO A CA 1
ATOM 689 C C . PRO A 1 92 ? -21.927 -0.608 28.694 1.00 66.38 92 PRO A C 1
ATOM 691 O O . PRO A 1 92 ? -21.212 -1.177 29.511 1.00 66.38 92 PRO A O 1
ATOM 694 N N . GLY A 1 93 ? -21.794 0.697 28.431 1.00 61.47 93 GLY A N 1
ATOM 695 C CA . GLY A 1 93 ? -20.741 1.553 29.011 1.00 61.47 93 GLY A CA 1
ATOM 696 C C . GLY A 1 93 ? -19.486 1.713 28.141 1.00 61.47 93 GLY A C 1
ATOM 697 O O . GLY A 1 93 ? -18.701 2.629 28.359 1.00 61.47 93 GLY A O 1
ATOM 698 N N . SER A 1 94 ? -19.341 0.918 27.078 1.00 57.72 94 SER A N 1
ATOM 699 C CA . SER A 1 94 ? -18.280 1.088 26.070 1.00 57.72 94 SER A CA 1
ATOM 700 C C . SER A 1 94 ? -18.638 2.082 24.951 1.00 57.72 94 SER A C 1
ATOM 702 O O . SER A 1 94 ? -17.965 2.168 23.926 1.00 57.72 94 SER A O 1
ATOM 704 N N . ALA A 1 95 ? -19.670 2.904 25.183 1.00 51.09 95 ALA A N 1
ATOM 705 C CA . ALA A 1 95 ? -20.030 4.055 24.354 1.00 51.09 95 ALA A CA 1
ATOM 706 C C . ALA A 1 95 ? -18.991 5.195 24.403 1.00 51.09 95 ALA A C 1
ATOM 708 O O . ALA A 1 95 ? -19.160 6.198 23.714 1.00 51.09 95 ALA A O 1
ATOM 709 N N . ALA A 1 96 ? -17.863 5.007 25.101 1.00 53.81 96 ALA A N 1
ATOM 710 C CA . ALA A 1 96 ? -16.586 5.572 24.671 1.00 53.81 96 ALA A CA 1
ATOM 711 C C . ALA A 1 96 ? -16.135 4.861 23.381 1.00 53.81 96 ALA A C 1
ATOM 713 O O . ALA A 1 96 ? -15.093 4.209 23.312 1.00 53.81 96 ALA A O 1
ATOM 714 N N . VAL A 1 97 ? -16.979 4.973 22.351 1.00 55.38 97 VAL A N 1
ATOM 715 C CA . VAL A 1 97 ? -16.618 4.819 20.949 1.00 55.38 97 VAL A CA 1
ATOM 716 C C . VAL A 1 97 ? -15.298 5.550 20.828 1.00 55.38 97 VAL A C 1
ATOM 718 O O . VAL A 1 97 ? -15.278 6.742 21.117 1.00 55.38 97 VAL A O 1
ATOM 721 N N . VAL A 1 98 ? -14.204 4.847 20.517 1.00 54.97 98 VAL A N 1
ATOM 722 C CA . VAL A 1 98 ? -12.901 5.476 20.278 1.00 54.97 98 VAL A CA 1
ATOM 723 C C . VAL A 1 98 ? -13.144 6.549 19.228 1.00 54.97 98 VAL A C 1
ATOM 725 O O . VAL A 1 98 ? -13.248 6.271 18.029 1.00 54.97 98 VAL A O 1
ATOM 728 N N . GLN A 1 99 ? -13.334 7.769 19.710 1.00 55.16 99 GLN A N 1
ATOM 729 C CA . GLN A 1 99 ? -13.649 8.910 18.898 1.00 55.16 99 GLN A CA 1
ATOM 730 C C . GLN A 1 99 ? -12.280 9.371 18.460 1.00 55.16 99 GLN A C 1
ATOM 732 O O . GLN A 1 99 ? -11.530 9.973 19.224 1.00 55.16 99 GLN A O 1
ATOM 737 N N . LEU A 1 100 ? -11.895 8.941 17.264 1.00 65.19 100 LEU A N 1
ATOM 738 C CA . LEU A 1 100 ? -10.658 9.381 16.650 1.00 65.19 100 LEU A CA 1
ATOM 739 C C . LEU A 1 100 ? -10.836 10.860 16.328 1.00 65.19 100 LEU A C 1
ATOM 741 O O . LEU A 1 100 ? -11.352 11.232 15.275 1.00 65.19 100 LEU A O 1
ATOM 745 N N . ILE A 1 101 ? -10.479 11.694 17.297 1.00 65.38 101 ILE A N 1
ATOM 746 C CA . ILE A 1 101 ? -10.438 13.135 17.141 1.00 65.38 101 ILE A CA 1
ATOM 747 C C . ILE A 1 101 ? -9.192 13.407 16.306 1.00 65.38 101 ILE A C 1
ATOM 749 O O . ILE A 1 101 ? -8.071 13.202 16.764 1.00 65.38 101 ILE A O 1
ATOM 753 N N . ALA A 1 102 ? -9.394 13.818 15.056 1.00 68.12 102 ALA A N 1
ATOM 754 C CA . ALA A 1 102 ? -8.317 14.369 14.251 1.00 68.12 102 ALA A CA 1
ATOM 755 C C . ALA A 1 102 ? -7.929 15.711 14.880 1.00 68.12 102 ALA A C 1
ATOM 757 O O . ALA A 1 102 ? -8.660 16.694 14.751 1.00 68.12 102 ALA A O 1
ATOM 758 N N . THR A 1 103 ? -6.818 15.730 15.613 1.00 77.69 103 THR A N 1
ATOM 759 C CA . THR A 1 103 ? -6.357 16.913 16.345 1.00 77.69 103 THR A CA 1
ATOM 760 C C . THR A 1 103 ? -5.892 18.032 15.413 1.00 77.69 103 THR A C 1
ATOM 762 O O . THR A 1 103 ? -5.925 19.197 15.808 1.00 77.69 103 THR A O 1
ATOM 765 N N . ALA A 1 104 ? -5.568 17.726 14.151 1.00 81.75 104 ALA A N 1
ATOM 766 C CA . ALA A 1 104 ? -5.372 18.730 13.106 1.00 81.75 104 ALA A CA 1
ATOM 767 C C . ALA A 1 104 ? -5.845 18.267 11.707 1.00 81.75 104 ALA A C 1
ATOM 769 O O . ALA A 1 104 ? -5.707 17.089 11.363 1.00 81.75 104 ALA A O 1
ATOM 770 N N . PRO A 1 105 ? -6.293 19.192 10.827 1.00 76.75 105 PRO A N 1
ATOM 771 C CA . PRO A 1 105 ? -6.636 18.879 9.432 1.00 76.75 105 PRO A CA 1
ATOM 772 C C . PRO A 1 105 ? -5.492 18.207 8.656 1.00 76.75 105 PRO A C 1
ATOM 774 O O . PRO A 1 105 ? -5.717 17.366 7.785 1.00 76.75 105 PRO A O 1
ATOM 777 N N . LEU A 1 106 ? -4.248 18.551 9.004 1.00 84.94 106 LEU A N 1
ATOM 778 C CA . LEU A 1 106 ? -3.047 18.009 8.379 1.00 84.94 106 LEU A CA 1
ATOM 779 C C . LEU A 1 106 ? -2.805 16.533 8.751 1.00 84.94 106 LEU A C 1
ATOM 781 O O . LEU A 1 106 ? -2.372 15.745 7.911 1.00 84.94 106 LEU A O 1
ATOM 785 N N . GLU A 1 107 ? -3.148 16.120 9.971 1.00 85.44 107 GLU A N 1
ATOM 786 C CA . GLU A 1 107 ? -3.008 14.726 10.419 1.00 85.44 107 GLU A CA 1
ATOM 787 C C . GLU A 1 107 ? -3.942 13.788 9.657 1.00 85.44 107 GLU A C 1
ATOM 789 O O . GLU A 1 107 ? -3.582 12.647 9.351 1.00 85.44 107 GLU A O 1
ATOM 794 N N . GLN A 1 108 ? -5.130 14.272 9.291 1.00 85.81 108 GLN A N 1
ATOM 795 C CA . GLN A 1 108 ? -6.089 13.489 8.521 1.00 85.81 108 GLN A CA 1
ATOM 796 C C . GLN A 1 108 ? -5.603 13.253 7.085 1.00 85.81 108 GLN A C 1
ATOM 798 O O . GLN A 1 108 ? -5.812 12.167 6.537 1.00 85.81 108 GLN A O 1
ATOM 803 N N . LEU A 1 109 ? -4.893 14.220 6.496 1.00 90.12 109 LEU A N 1
ATOM 804 C CA . LEU A 1 109 ? -4.225 14.039 5.207 1.00 90.12 109 LEU A CA 1
ATOM 805 C C . LEU A 1 109 ? -3.070 13.032 5.314 1.00 90.12 109 LEU A C 1
ATOM 807 O O . LEU A 1 109 ? -2.998 12.098 4.514 1.00 90.12 109 LEU A O 1
ATOM 811 N N . PHE A 1 110 ? -2.209 13.166 6.329 1.00 91.12 110 PHE A N 1
ATOM 812 C CA . PHE A 1 110 ? -1.094 12.238 6.553 1.00 91.12 110 PHE A CA 1
ATOM 813 C C . PHE A 1 110 ? -1.559 10.805 6.825 1.00 91.12 110 PHE A C 1
ATOM 815 O O . PHE A 1 110 ? -0.964 9.855 6.315 1.00 91.12 110 PHE A O 1
ATOM 822 N N . THR A 1 111 ? -2.647 10.634 7.574 1.00 91.88 111 THR A N 1
ATOM 823 C CA . THR A 1 111 ? -3.240 9.318 7.847 1.00 91.88 111 THR A CA 1
ATOM 824 C C . THR A 1 111 ? -3.702 8.655 6.553 1.00 91.88 111 THR A C 1
ATOM 826 O O . THR A 1 111 ? -3.320 7.518 6.271 1.00 91.88 111 THR A O 1
ATOM 829 N N . LYS A 1 112 ? -4.440 9.388 5.710 1.00 91.00 112 LYS A N 1
ATOM 830 C CA . LYS A 1 112 ? -4.885 8.889 4.402 1.00 91.00 112 LYS A CA 1
ATOM 831 C C . LYS A 1 112 ? -3.720 8.566 3.479 1.00 91.00 112 LYS A C 1
ATOM 833 O O . LYS A 1 112 ? -3.743 7.519 2.844 1.00 91.00 112 LYS A O 1
ATOM 838 N N . MET A 1 113 ? -2.693 9.414 3.436 1.00 94.62 113 MET A N 1
ATOM 839 C CA . MET A 1 113 ? -1.500 9.176 2.621 1.00 94.62 113 MET A CA 1
ATOM 840 C C . MET A 1 113 ? -0.769 7.897 3.046 1.00 94.62 113 MET A C 1
ATOM 842 O O . MET A 1 113 ? -0.398 7.099 2.190 1.00 94.62 113 MET A O 1
ATOM 846 N N . LYS A 1 114 ? -0.614 7.651 4.353 1.00 93.56 114 LYS A N 1
ATOM 847 C CA . LYS A 1 114 ? 0.025 6.426 4.869 1.00 93.56 114 LYS A CA 1
ATOM 848 C C . LYS A 1 114 ? -0.785 5.173 4.535 1.00 93.56 114 LYS A C 1
ATOM 850 O O . LYS A 1 114 ? -0.220 4.183 4.077 1.00 93.56 114 LYS A O 1
ATOM 855 N N . ILE A 1 115 ? -2.101 5.226 4.732 1.00 94.25 115 ILE A N 1
ATOM 856 C CA . ILE A 1 115 ? -3.003 4.110 4.418 1.00 94.25 115 ILE A CA 1
ATOM 857 C C . ILE A 1 115 ? -3.008 3.832 2.912 1.00 94.25 115 ILE A C 1
ATOM 859 O O . ILE A 1 115 ? -2.904 2.679 2.501 1.00 94.25 115 ILE A O 1
ATOM 863 N N . ALA A 1 116 ? -3.072 4.879 2.090 1.00 96.12 116 ALA A N 1
ATOM 864 C CA . ALA A 1 116 ? -3.021 4.762 0.640 1.00 96.12 116 ALA A CA 1
ATOM 865 C C . ALA A 1 116 ? -1.677 4.207 0.154 1.00 96.12 116 ALA A C 1
ATOM 867 O O . ALA A 1 116 ? -1.675 3.354 -0.722 1.00 96.12 116 ALA A O 1
ATOM 868 N N . ALA A 1 117 ? -0.552 4.622 0.745 1.00 96.00 117 ALA A N 1
ATOM 869 C CA . ALA A 1 117 ? 0.772 4.099 0.410 1.00 96.00 117 ALA A CA 1
ATOM 870 C C . ALA A 1 117 ? 0.892 2.601 0.713 1.00 96.00 117 ALA A C 1
ATOM 872 O O . ALA A 1 117 ? 1.369 1.840 -0.127 1.00 96.00 117 ALA A O 1
ATOM 873 N N . PHE A 1 118 ? 0.407 2.167 1.879 1.00 95.88 118 PHE A N 1
ATOM 874 C CA . PHE A 1 118 ? 0.375 0.747 2.225 1.00 95.88 118 PHE A CA 1
ATOM 875 C C . PHE A 1 118 ? -0.562 -0.042 1.300 1.00 95.88 118 PHE A C 1
ATOM 877 O O . PHE A 1 118 ? -0.170 -1.070 0.751 1.00 95.88 118 PHE A O 1
ATOM 884 N N . GLY A 1 119 ? -1.777 0.465 1.070 1.00 95.06 119 GLY A N 1
ATOM 885 C CA . GLY A 1 119 ? -2.740 -0.158 0.162 1.00 95.06 119 GLY A CA 1
ATOM 886 C C . GLY A 1 119 ? -2.204 -0.275 -1.265 1.00 95.06 119 GLY A C 1
ATOM 887 O O . GLY A 1 119 ? -2.337 -1.326 -1.885 1.00 95.06 119 GLY A O 1
ATOM 888 N N . ALA A 1 120 ? -1.527 0.762 -1.757 1.00 96.94 120 ALA A N 1
ATOM 889 C CA . ALA A 1 120 ? -0.903 0.777 -3.073 1.00 96.94 120 ALA A CA 1
ATOM 890 C C . ALA A 1 120 ? 0.220 -0.245 -3.182 1.00 96.94 120 ALA A C 1
ATOM 892 O O . ALA A 1 120 ? 0.278 -0.962 -4.177 1.00 96.94 120 ALA A O 1
ATOM 893 N N . ALA A 1 121 ? 1.079 -0.345 -2.164 1.00 95.88 121 ALA A N 1
ATOM 894 C CA . ALA A 1 121 ? 2.146 -1.338 -2.130 1.00 95.88 121 ALA A CA 1
ATOM 895 C C . ALA A 1 121 ? 1.586 -2.761 -2.250 1.00 95.88 121 ALA A C 1
ATOM 897 O O . ALA A 1 121 ? 2.095 -3.545 -3.045 1.00 95.88 121 ALA A O 1
ATOM 898 N N . VAL A 1 122 ? 0.505 -3.070 -1.525 1.00 95.88 122 VAL A N 1
ATOM 899 C CA . VAL A 1 122 ? -0.175 -4.374 -1.603 1.00 95.88 122 VAL A CA 1
ATOM 900 C C . VAL A 1 122 ? -0.834 -4.579 -2.968 1.00 95.88 122 VAL A C 1
AT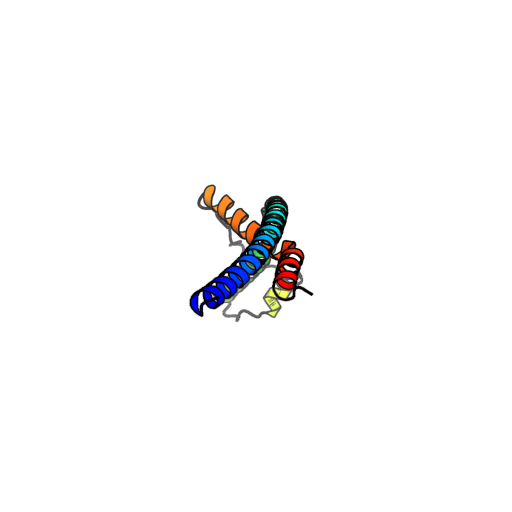OM 902 O O . VAL A 1 122 ? -0.656 -5.624 -3.588 1.00 95.88 122 VAL A O 1
ATOM 905 N N . LEU A 1 123 ? -1.563 -3.580 -3.467 1.00 95.44 123 LEU A N 1
ATOM 906 C CA . LEU A 1 123 ? -2.274 -3.655 -4.745 1.00 95.44 123 LEU A CA 1
ATOM 907 C C . LEU A 1 123 ? -1.320 -3.856 -5.932 1.00 95.44 123 LEU A C 1
ATOM 909 O O . LEU A 1 123 ? -1.612 -4.605 -6.860 1.00 95.44 123 LEU A O 1
ATOM 913 N N . THR A 1 124 ? -0.178 -3.175 -5.905 1.00 96.56 124 THR A N 1
ATOM 914 C CA . THR A 1 124 ? 0.811 -3.179 -6.993 1.00 96.56 124 THR A CA 1
ATOM 915 C C . THR A 1 124 ? 1.899 -4.228 -6.792 1.00 96.56 124 THR A C 1
ATOM 917 O O . THR A 1 124 ? 2.729 -4.426 -7.683 1.00 96.56 124 THR A O 1
ATOM 920 N N . PHE A 1 125 ? 1.863 -4.950 -5.665 1.00 96.38 125 PHE A N 1
ATOM 921 C CA . PHE A 1 125 ? 2.798 -6.018 -5.329 1.00 96.38 125 PHE A CA 1
ATOM 922 C C . PHE A 1 125 ? 3.003 -7.025 -6.470 1.00 96.38 125 PHE A C 1
ATOM 924 O O . PHE A 1 125 ? 4.161 -7.305 -6.765 1.00 96.38 125 PHE A O 1
ATOM 931 N N . PRO A 1 126 ? 1.966 -7.515 -7.185 1.00 96.31 126 PRO A N 1
ATOM 932 C CA . PRO A 1 126 ? 2.172 -8.475 -8.271 1.00 96.31 126 PRO A CA 1
ATOM 933 C C . PRO A 1 126 ? 3.046 -7.923 -9.403 1.00 96.31 126 PRO A C 1
ATOM 935 O O . PRO A 1 126 ? 3.926 -8.615 -9.911 1.00 96.31 126 PRO A O 1
ATOM 938 N N . VAL A 1 127 ? 2.844 -6.654 -9.772 1.00 95.25 127 VAL A N 1
ATOM 939 C CA . VAL A 1 127 ? 3.613 -5.997 -10.838 1.00 95.25 127 VAL A CA 1
ATOM 940 C C . VAL A 1 127 ? 5.046 -5.750 -10.379 1.00 95.25 127 VAL A C 1
ATOM 942 O O . VAL A 1 127 ? 5.983 -6.073 -11.106 1.00 95.25 127 VAL A O 1
ATOM 945 N N . MET A 1 128 ? 5.233 -5.222 -9.168 1.00 93.88 128 MET A N 1
ATOM 946 C CA . MET A 1 128 ? 6.568 -4.962 -8.621 1.00 93.88 128 MET A CA 1
ATOM 947 C C . MET A 1 128 ? 7.364 -6.258 -8.433 1.00 93.88 128 MET A C 1
ATOM 949 O O . MET A 1 128 ? 8.515 -6.334 -8.856 1.00 93.88 128 MET A O 1
ATOM 953 N N . ALA A 1 129 ? 6.743 -7.296 -7.868 1.00 94.12 129 ALA A N 1
ATOM 954 C CA . ALA A 1 129 ? 7.365 -8.601 -7.667 1.00 94.12 129 ALA A CA 1
ATOM 955 C C . ALA A 1 129 ? 7.792 -9.230 -8.998 1.00 94.12 129 ALA A C 1
ATOM 957 O O . ALA A 1 129 ? 8.911 -9.728 -9.107 1.00 94.12 129 ALA A O 1
ATOM 958 N N . TRP A 1 130 ? 6.947 -9.139 -10.031 1.00 94.00 130 TRP A N 1
ATOM 959 C CA . TRP A 1 130 ? 7.294 -9.618 -11.367 1.00 94.00 130 TRP A CA 1
ATOM 960 C C . TRP A 1 130 ? 8.487 -8.865 -11.971 1.00 94.00 130 TRP A C 1
ATOM 962 O O . TRP A 1 130 ? 9.403 -9.492 -12.506 1.00 94.00 130 TRP A O 1
ATOM 972 N N . GLN A 1 131 ? 8.514 -7.532 -11.858 1.00 92.19 131 GLN A N 1
ATOM 973 C CA . GLN A 1 131 ? 9.613 -6.708 -12.376 1.00 92.19 131 GLN A CA 1
ATOM 974 C C . GLN A 1 131 ? 10.944 -6.972 -11.660 1.00 92.19 131 GLN A C 1
ATOM 976 O O . GLN A 1 1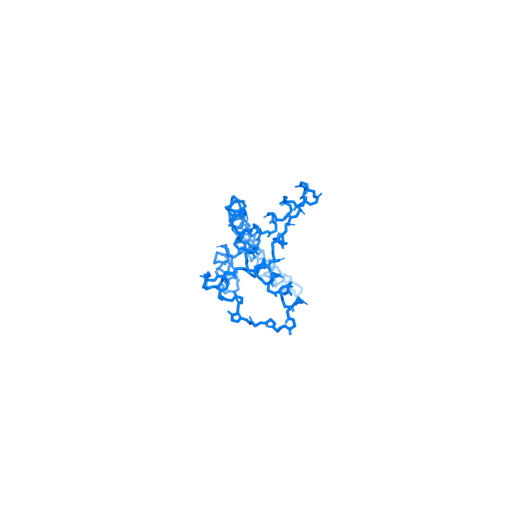31 ? 11.996 -6.962 -12.301 1.00 92.19 131 GLN A O 1
ATOM 981 N N . VAL A 1 132 ? 10.899 -7.243 -10.353 1.00 90.44 132 VAL A N 1
ATOM 982 C CA . VAL A 1 132 ? 12.079 -7.623 -9.565 1.00 90.44 132 VAL A CA 1
ATOM 983 C C . VAL A 1 132 ? 12.544 -9.032 -9.929 1.00 90.44 132 VAL A C 1
ATOM 985 O O . VAL A 1 132 ? 13.730 -9.227 -10.183 1.00 90.44 132 VAL A O 1
ATOM 988 N N . TYR A 1 133 ? 11.633 -10.004 -10.032 1.00 91.25 133 TYR A N 1
ATOM 989 C CA . TYR A 1 133 ? 11.984 -11.380 -10.395 1.00 91.25 133 TYR A CA 1
ATOM 990 C C . TYR A 1 133 ? 12.708 -11.443 -11.742 1.00 91.25 133 TYR A C 1
ATOM 992 O O . TYR A 1 133 ? 13.807 -11.991 -11.824 1.00 91.25 133 TYR A O 1
ATOM 1000 N N . ARG A 1 134 ? 12.155 -10.796 -12.777 1.00 87.88 134 ARG A N 1
ATOM 1001 C CA . ARG A 1 134 ? 12.787 -10.777 -14.105 1.00 87.88 134 ARG A CA 1
ATOM 1002 C C . ARG A 1 134 ? 14.140 -10.061 -14.122 1.00 87.88 134 ARG A C 1
ATOM 1004 O O . ARG A 1 134 ? 14.864 -10.185 -15.105 1.00 87.88 134 ARG A O 1
ATOM 1011 N N . PHE A 1 135 ? 14.458 -9.250 -13.105 1.00 86.69 135 PHE A N 1
ATOM 1012 C CA . PHE A 1 135 ? 15.753 -8.564 -12.937 1.00 86.69 135 PHE A CA 1
ATOM 1013 C C . PHE A 1 135 ? 16.798 -9.440 -12.289 1.00 86.69 135 PHE A C 1
ATOM 1015 O O . PHE A 1 135 ? 17.957 -9.380 -12.682 1.00 86.69 135 PHE A O 1
ATOM 1022 N N . VAL A 1 136 ? 16.373 -10.299 -11.373 1.00 86.75 136 VAL A N 1
ATOM 1023 C CA . VAL A 1 136 ? 17.261 -11.264 -10.730 1.00 86.75 136 VAL A CA 1
ATOM 1024 C C . VAL A 1 136 ? 17.521 -12.477 -11.628 1.00 86.75 136 VAL A C 1
ATOM 1026 O O . VAL A 1 136 ? 18.645 -12.962 -11.667 1.00 86.75 136 VAL A O 1
ATOM 1029 N N . ALA A 1 137 ? 16.511 -12.952 -12.362 1.00 85.75 137 ALA A N 1
ATOM 1030 C CA . ALA A 1 137 ? 16.624 -14.086 -13.279 1.00 85.75 137 ALA A CA 1
ATOM 1031 C C . ALA A 1 137 ? 16.284 -13.674 -14.726 1.00 85.75 137 ALA A C 1
ATOM 1033 O O . ALA A 1 137 ? 15.202 -14.008 -15.221 1.00 85.75 137 ALA A O 1
ATOM 1034 N N . PRO A 1 138 ? 17.162 -12.910 -15.402 1.00 72.69 138 PRO A N 1
ATOM 1035 C CA . PRO A 1 138 ? 17.058 -12.707 -16.840 1.00 72.69 138 PRO A CA 1
ATOM 1036 C C . PRO A 1 138 ? 17.408 -14.031 -17.539 1.00 72.69 138 PRO A C 1
ATOM 1038 O O . PRO A 1 138 ? 18.527 -14.524 -17.413 1.00 72.69 138 PRO A O 1
ATOM 1041 N N . GLY A 1 139 ? 16.414 -14.647 -18.184 1.00 62.19 139 GLY A N 1
ATOM 1042 C CA . GLY A 1 139 ? 16.606 -15.791 -19.081 1.00 62.19 139 GLY A CA 1
ATOM 1043 C C . GLY A 1 139 ? 17.037 -15.354 -20.471 1.00 62.19 139 GLY A C 1
ATOM 1044 O O . GLY A 1 139 ? 16.678 -14.216 -20.855 1.00 62.19 139 GLY A O 1
#

pLDDT: mean 82.07, std 11.69, range [51.09, 97.56]

Radius of gyration: 26.66 Å; chains: 1; bounding box: 75×35×64 Å

Sequence (139 aa):
MTISDRDEAEIEASRAPLMDHLIELRSRLLVCVVAFALGFILCFAFANQIQIALIKPYQAAAAIHAATAASGGHANPLELIAIMTGFKPYPPGSAAVVQLIATAPLEQLFTKMKIAAFGAAVLTFPVMAWQVYRFVAPG

Foldseek 3Di:
DDPVVVVVVVVVVVVVVVVVLVVLVVVLVVQLVVLLVVLLVVLLVCLVVLVVVVCLLVQLQQQLVVVCVVVVDDRDVVSSVCCSVVVDPGDPPSVVRVPPPPPDPVVVVVSSSVSSSVSSCVVSVVSSVVSVVCSVDVD

Secondary structure (DSSP, 8-state):
--HHHHHHHHHHHHHHHHHHHHHHHHHHHHHHHHHHHHHHHHHHHTHHHHHHHHHHHHHHHHHHHHHHHHH-----HHHHHHHHTTSSPPPTTTT-------SSHHHHHHHHHHHHHHHHHHHHHHHHHHHHHHHHS--